Protein AF-A0A962B0N5-F1 (afdb_monomer_lite)

pLDDT: mean 75.95, std 16.18, range [31.78, 93.69]

Sequence (154 aa):
MSALRLLKAVSALLMLLVCGNAYAQADDPRLKAVLAIAKEVTAILDTDTPDIKKLRPLFSEKSQKFPDSDLLKSIVQYREMFGKVISRTLVVVYFAETTADPEMQKIDKYRDLSGPFAILRYKVRFEKYNEGSEYLVLRLEHNEWRVFPSRNFD

Secondary structure (DSSP, 8-state):
--THHHHHHHHHHHHHHHHHHHHHHHT-HHHHHHHHHHHHHHHHHTSSS--HHHHGGGB-HHHHTS-HHHHHHHHHHHHHHH--EEEEEEEEEEEEEETTSHHHHTSGGGTT-EEEEEEEEEEEEESSSS-EEEEEEEEEETTEEEE---GGG-

Foldseek 3Di:
DDPVVVVVVVVVVVVCVVVVVVVVVVPPVVVVQVVVLVVQLVVQLQDPHRDVVSQLVQADPVVVPDDSVLVRVLSVVVCVVFNHWPDKDWDDKDKDAACVDPVSVVVVQPNPDHGIKIKTWIWIQHPRHGTDIDIWIWHQDPNHTHTDDGPSSD

Structure (mmCIF, N/CA/C/O backbone):
data_AF-A0A962B0N5-F1
#
_entry.id   AF-A0A962B0N5-F1
#
loop_
_atom_site.group_PDB
_atom_site.id
_atom_site.type_symbol
_atom_site.label_atom_id
_atom_site.label_alt_id
_atom_site.label_comp_id
_atom_site.label_asym_id
_atom_site.label_entity_id
_atom_site.label_seq_id
_atom_site.pdbx_PDB_ins_code
_atom_site.Cartn_x
_atom_site.Cartn_y
_atom_site.Cartn_z
_atom_site.occupancy
_atom_site.B_iso_or_equiv
_atom_site.auth_seq_id
_atom_site.auth_comp_id
_atom_site.auth_asym_id
_atom_site.auth_atom_id
_atom_site.pdbx_PDB_model_num
ATOM 1 N N . MET A 1 1 ? -12.910 -41.118 -44.088 1.00 43.34 1 MET A N 1
ATOM 2 C CA . MET A 1 1 ? -12.398 -40.615 -42.791 1.00 43.34 1 MET A CA 1
ATOM 3 C C . MET A 1 1 ? -12.819 -39.158 -42.669 1.00 43.34 1 MET A C 1
ATOM 5 O O . MET A 1 1 ? -12.392 -38.352 -43.479 1.00 43.34 1 MET A O 1
ATOM 9 N N . SER A 1 2 ? -13.771 -38.855 -41.785 1.00 43.81 2 SER A N 1
ATOM 10 C CA . SER A 1 2 ? -14.629 -37.662 -41.897 1.00 43.81 2 SER A CA 1
ATOM 11 C C . SER A 1 2 ? -14.028 -36.384 -41.287 1.00 43.81 2 SER A C 1
ATOM 13 O O . SER A 1 2 ? -13.459 -36.423 -40.195 1.00 43.81 2 SER A O 1
ATOM 15 N N . ALA A 1 3 ? -14.262 -35.240 -41.947 1.00 55.31 3 ALA A N 1
ATOM 16 C CA . ALA A 1 3 ? -13.855 -33.877 -41.562 1.00 55.31 3 ALA A CA 1
ATOM 17 C C . ALA A 1 3 ? -14.299 -33.425 -40.149 1.00 55.31 3 ALA A C 1
ATOM 19 O O . ALA A 1 3 ? -13.747 -32.482 -39.585 1.00 55.31 3 ALA A O 1
ATOM 20 N N . LEU A 1 4 ? -15.243 -34.141 -39.528 1.00 50.16 4 LEU A N 1
ATOM 21 C CA . LEU A 1 4 ? -15.761 -33.879 -38.179 1.00 50.16 4 LEU A CA 1
ATOM 22 C C . LEU A 1 4 ? -14.694 -33.940 -37.068 1.00 50.16 4 LEU A C 1
ATOM 24 O O . LEU A 1 4 ? -14.855 -33.314 -36.022 1.00 50.16 4 LEU A O 1
ATOM 28 N N . ARG A 1 5 ? -13.606 -34.698 -37.270 1.00 54.22 5 ARG A N 1
ATOM 29 C CA . ARG A 1 5 ? -12.497 -34.782 -36.300 1.00 54.22 5 ARG A CA 1
ATOM 30 C C . ARG A 1 5 ? -11.619 -33.528 -36.303 1.00 54.22 5 ARG A C 1
ATOM 32 O O . ARG A 1 5 ? -11.071 -33.183 -35.262 1.00 54.22 5 ARG A O 1
ATOM 39 N N . LEU A 1 6 ? -11.543 -32.827 -37.436 1.00 51.25 6 LEU A N 1
ATOM 40 C CA . LEU A 1 6 ? -10.733 -31.620 -37.584 1.00 51.25 6 LEU A CA 1
ATOM 41 C C . LEU A 1 6 ? -11.360 -30.434 -36.833 1.00 51.25 6 LEU A C 1
ATOM 43 O O . LEU A 1 6 ? -10.660 -29.728 -36.115 1.00 51.25 6 LEU A O 1
ATOM 47 N N . LEU A 1 7 ? -12.690 -30.273 -36.897 1.00 54.03 7 LEU A N 1
ATOM 48 C CA . LEU A 1 7 ? -13.385 -29.182 -36.195 1.00 54.03 7 LEU A CA 1
ATOM 49 C C . LEU A 1 7 ? -13.252 -29.262 -34.664 1.00 54.03 7 LEU A C 1
ATOM 51 O O . LEU A 1 7 ? -13.085 -28.236 -34.009 1.00 54.03 7 LEU A O 1
ATOM 55 N N . LYS A 1 8 ? -13.282 -30.469 -34.081 1.00 54.31 8 LYS A N 1
ATOM 56 C CA . LYS A 1 8 ? -13.105 -30.645 -32.627 1.00 54.31 8 LYS A CA 1
ATOM 57 C C . LYS A 1 8 ? -11.686 -30.301 -32.169 1.00 54.31 8 LYS A C 1
ATOM 59 O O . LYS A 1 8 ? -11.526 -29.704 -31.109 1.00 54.31 8 LYS A O 1
ATOM 64 N N . ALA A 1 9 ? -10.676 -30.633 -32.974 1.00 58.78 9 ALA A N 1
ATOM 65 C CA . ALA A 1 9 ? -9.285 -30.301 -32.677 1.00 58.78 9 ALA A CA 1
ATOM 66 C C . ALA A 1 9 ? -9.041 -28.785 -32.729 1.00 58.78 9 ALA A C 1
ATOM 68 O O . ALA A 1 9 ? -8.410 -28.238 -31.831 1.00 58.78 9 ALA A O 1
ATOM 69 N N . VAL A 1 10 ? -9.610 -28.094 -33.723 1.00 58.50 10 VAL A N 1
ATOM 70 C CA . VAL A 1 10 ? -9.486 -26.634 -33.856 1.00 58.50 10 VAL A CA 1
ATOM 71 C C . VAL A 1 10 ? -10.195 -25.906 -32.706 1.00 58.50 10 VAL A C 1
ATOM 73 O O . VAL A 1 10 ? -9.639 -24.964 -32.150 1.00 58.50 10 VAL A O 1
ATOM 76 N N . SER A 1 11 ? -11.367 -26.385 -32.271 1.00 54.31 11 SER A N 1
ATOM 77 C CA . SER A 1 11 ? -12.103 -25.786 -31.147 1.00 54.31 11 SER A CA 1
ATOM 78 C C . SER A 1 11 ? -11.403 -25.983 -29.792 1.00 54.31 11 SER A C 1
ATOM 80 O O . SER A 1 11 ? -11.431 -25.082 -28.955 1.00 54.31 11 SER A O 1
ATOM 82 N N . ALA A 1 12 ? -10.745 -27.128 -29.580 1.00 56.09 12 ALA A N 1
ATOM 83 C CA . ALA A 1 12 ? -9.943 -27.384 -28.382 1.00 56.09 12 ALA A CA 1
ATOM 84 C C . ALA A 1 12 ? -8.647 -26.553 -28.362 1.00 56.09 12 ALA A C 1
ATOM 86 O O . ALA A 1 12 ? -8.257 -26.046 -27.311 1.00 56.09 12 ALA A O 1
ATOM 87 N N . LEU A 1 13 ? -8.015 -26.359 -29.526 1.00 52.03 13 LEU A N 1
ATOM 88 C CA . LEU A 1 13 ? -6.820 -25.524 -29.661 1.00 52.0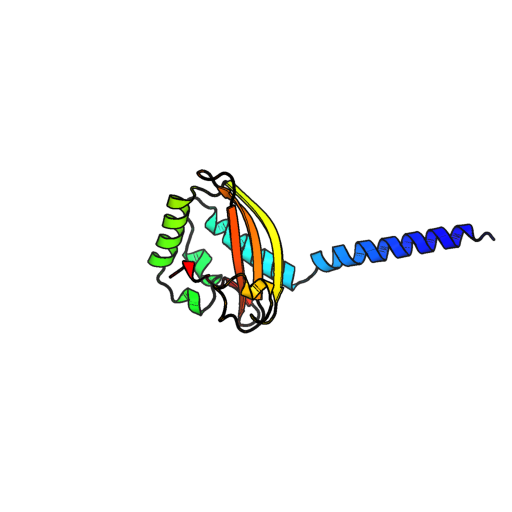3 13 LEU A CA 1
ATOM 89 C C . LEU A 1 13 ? -7.135 -24.040 -29.392 1.00 52.03 13 LEU A C 1
ATOM 91 O O . LEU A 1 13 ? -6.392 -23.370 -28.680 1.00 52.03 13 LEU A O 1
ATOM 95 N N . LEU A 1 14 ? -8.271 -23.545 -29.900 1.00 51.66 14 LEU A N 1
ATOM 96 C CA . LEU A 1 14 ? -8.754 -22.180 -29.654 1.00 51.66 14 LEU A CA 1
ATOM 97 C C . LEU A 1 14 ? -9.119 -21.936 -28.181 1.00 51.66 14 LEU A C 1
ATOM 99 O O . LEU A 1 14 ? -8.779 -20.882 -27.649 1.00 51.66 14 LEU A O 1
ATOM 103 N N . MET A 1 15 ? -9.740 -22.902 -27.491 1.00 48.34 15 MET A N 1
ATOM 104 C CA . MET A 1 15 ? -10.006 -22.789 -26.046 1.00 48.34 15 MET A CA 1
ATOM 105 C C . MET A 1 15 ? -8.715 -22.716 -25.212 1.00 48.34 15 MET A C 1
ATOM 107 O O . MET A 1 15 ? -8.642 -21.927 -24.271 1.00 48.34 15 MET A O 1
ATOM 111 N N . LEU A 1 16 ? -7.678 -23.473 -25.583 1.00 47.56 16 LEU A N 1
ATOM 112 C CA . LEU A 1 16 ? -6.359 -23.427 -24.938 1.00 47.56 16 LEU A CA 1
ATOM 113 C C . LEU A 1 16 ? -5.676 -22.059 -25.083 1.00 47.56 16 LEU A C 1
ATOM 115 O O . LEU A 1 16 ? -5.083 -21.565 -24.127 1.00 47.56 16 LEU A O 1
ATOM 119 N N . LEU A 1 17 ? -5.803 -21.419 -26.248 1.00 49.06 17 LEU A N 1
ATOM 120 C CA . LEU A 1 17 ? -5.250 -20.084 -26.510 1.00 49.06 17 LEU A CA 1
ATOM 121 C C . LEU A 1 17 ? -5.942 -18.980 -25.694 1.00 49.06 17 LEU A C 1
ATOM 123 O O . LEU A 1 17 ? -5.277 -18.076 -25.192 1.00 49.06 17 LEU A O 1
ATOM 127 N N . VAL A 1 18 ? -7.264 -19.065 -25.516 1.00 49.53 18 VAL A N 1
ATOM 128 C CA . VAL A 1 18 ? -8.036 -18.061 -24.761 1.00 49.53 18 VAL A CA 1
ATOM 129 C C . VAL A 1 18 ? -7.822 -18.207 -23.249 1.00 49.53 18 VAL A C 1
ATOM 131 O O . VAL A 1 18 ? -7.656 -17.205 -22.553 1.00 49.53 18 VAL A O 1
ATOM 134 N N . CYS A 1 19 ? -7.743 -19.437 -22.730 1.00 44.69 19 CYS A N 1
ATOM 135 C CA . CYS A 1 19 ? -7.420 -19.678 -21.319 1.00 44.69 19 CYS A CA 1
ATOM 136 C C . CYS A 1 19 ? -5.936 -19.433 -20.994 1.00 44.69 19 CYS A C 1
ATOM 138 O O . CYS A 1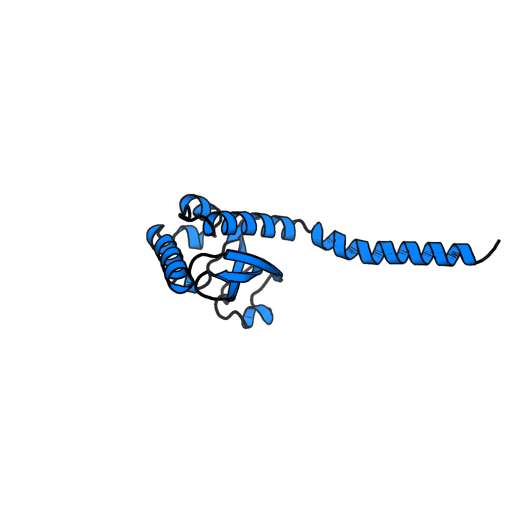 19 ? -5.625 -19.022 -19.877 1.00 44.69 19 CYS A O 1
ATOM 140 N N . GLY A 1 20 ? -5.031 -19.632 -21.960 1.00 43.62 20 GLY A N 1
ATOM 141 C CA . GLY A 1 20 ? -3.594 -19.401 -21.795 1.00 43.62 20 GLY A CA 1
ATOM 142 C C . GLY A 1 20 ? -3.241 -17.943 -21.491 1.00 43.62 20 GLY A C 1
ATOM 143 O O . GLY A 1 20 ? -2.386 -17.696 -20.648 1.00 43.62 20 GLY A O 1
ATOM 144 N N . ASN A 1 21 ? -3.946 -16.973 -22.087 1.00 45.75 21 ASN A N 1
ATOM 145 C CA . ASN A 1 21 ? -3.696 -15.548 -21.830 1.00 45.75 21 ASN A CA 1
ATOM 146 C C . ASN A 1 21 ? -4.182 -15.080 -20.446 1.00 45.75 21 ASN A C 1
ATOM 148 O O . ASN A 1 21 ? -3.509 -14.273 -19.808 1.00 45.75 21 ASN A O 1
ATOM 152 N N . ALA A 1 22 ? -5.308 -15.604 -19.948 1.00 45.69 22 ALA A N 1
ATOM 153 C CA . ALA A 1 22 ? -5.784 -15.291 -18.596 1.00 45.69 22 ALA A CA 1
ATOM 154 C C . ALA A 1 22 ? -4.895 -15.930 -17.510 1.00 45.69 22 ALA A C 1
ATOM 156 O O . ALA A 1 22 ? -4.622 -15.304 -16.487 1.00 45.69 22 ALA A O 1
ATOM 157 N N . TYR A 1 23 ? -4.391 -17.147 -17.756 1.00 46.09 23 TYR A N 1
ATOM 158 C CA . TYR A 1 23 ? -3.414 -17.802 -16.878 1.00 46.09 23 TYR A CA 1
ATOM 159 C C . TYR A 1 23 ? -2.040 -17.115 -16.909 1.00 46.09 23 TYR A C 1
ATOM 161 O O . TYR A 1 23 ? -1.432 -16.931 -15.858 1.00 46.09 23 TYR A O 1
ATOM 169 N N . ALA A 1 24 ? -1.576 -16.655 -18.077 1.00 48.59 24 ALA A N 1
ATOM 170 C CA . ALA A 1 24 ? -0.303 -15.941 -18.206 1.00 48.59 24 ALA A CA 1
ATOM 171 C C . ALA A 1 24 ? -0.269 -14.632 -17.397 1.00 48.59 24 ALA A C 1
ATOM 173 O O . ALA A 1 24 ? 0.776 -14.268 -16.863 1.00 48.59 24 ALA A O 1
ATOM 174 N N . GLN A 1 25 ? -1.411 -13.950 -17.249 1.00 48.59 25 GLN A N 1
ATOM 175 C CA . GLN A 1 25 ? -1.504 -12.743 -16.427 1.00 48.59 25 GLN A CA 1
ATOM 176 C C . GLN A 1 25 ? -1.496 -13.058 -14.919 1.00 48.59 25 GLN A C 1
ATOM 178 O O . GLN A 1 25 ? -0.959 -12.271 -14.147 1.00 48.59 25 GLN A O 1
ATOM 183 N N . ALA A 1 26 ? -2.016 -14.219 -14.495 1.00 56.28 26 ALA A N 1
ATOM 184 C CA . ALA A 1 26 ? -1.936 -14.693 -13.107 1.00 56.28 26 ALA A CA 1
ATOM 185 C C . ALA A 1 26 ? -0.521 -15.164 -12.708 1.00 56.28 26 ALA A C 1
ATOM 187 O O . ALA A 1 26 ? -0.162 -15.127 -11.528 1.00 56.28 26 ALA A O 1
ATOM 188 N N . ASP A 1 27 ? 0.293 -15.569 -13.687 1.00 70.31 27 ASP A N 1
ATOM 189 C CA . ASP A 1 27 ? 1.676 -16.006 -13.491 1.00 70.31 27 ASP A CA 1
ATOM 190 C C . ASP A 1 27 ? 2.741 -14.920 -13.734 1.00 70.31 27 ASP A C 1
ATOM 192 O O . ASP A 1 27 ? 3.927 -15.215 -13.571 1.00 70.31 27 ASP A O 1
ATOM 196 N N . ASP A 1 28 ? 2.360 -13.665 -14.024 1.00 81.88 28 ASP A N 1
ATOM 197 C CA . ASP A 1 28 ? 3.315 -12.551 -14.152 1.00 81.88 28 ASP A CA 1
ATOM 198 C C . ASP A 1 28 ? 4.098 -12.368 -12.826 1.00 81.88 28 ASP A C 1
ATOM 200 O O . ASP A 1 28 ? 3.506 -12.037 -11.787 1.00 81.88 28 ASP A O 1
ATOM 204 N N . PRO A 1 29 ? 5.434 -12.566 -12.818 1.00 86.00 29 PRO A N 1
ATOM 205 C CA . PRO A 1 29 ? 6.246 -12.448 -11.608 1.00 86.00 29 PRO A CA 1
ATOM 206 C C . PRO A 1 29 ? 6.220 -11.034 -11.012 1.00 86.00 29 PRO A C 1
ATOM 208 O O . PRO A 1 29 ? 6.318 -10.885 -9.793 1.00 86.00 29 PRO A O 1
ATOM 211 N N . ARG A 1 30 ? 6.028 -9.992 -11.833 1.00 85.75 30 ARG A N 1
ATOM 212 C CA . ARG A 1 30 ? 5.879 -8.608 -11.362 1.00 85.75 30 ARG A CA 1
ATOM 213 C C . ARG A 1 30 ? 4.548 -8.422 -10.651 1.00 85.75 30 ARG A C 1
ATOM 215 O O . ARG A 1 30 ? 4.519 -7.811 -9.586 1.00 85.75 30 ARG A O 1
ATOM 222 N N . LEU A 1 31 ? 3.465 -8.981 -11.203 1.00 88.06 31 LEU A N 1
ATOM 223 C CA . LEU A 1 31 ? 2.152 -8.969 -10.555 1.00 88.06 31 LEU A CA 1
ATOM 224 C C . LEU A 1 31 ? 2.207 -9.692 -9.210 1.00 88.06 31 LEU A C 1
ATOM 226 O O . LEU A 1 31 ? 1.759 -9.137 -8.210 1.00 88.06 31 LEU A O 1
ATOM 230 N N . LYS A 1 32 ? 2.825 -10.877 -9.152 1.00 90.25 32 LYS A N 1
ATOM 231 C CA . LYS A 1 32 ? 3.014 -11.615 -7.893 1.00 90.25 32 LYS A CA 1
ATOM 232 C C . LYS A 1 32 ? 3.799 -10.806 -6.859 1.00 90.25 32 LYS A C 1
ATOM 234 O O . LYS A 1 32 ? 3.370 -10.731 -5.710 1.00 90.25 32 LYS A O 1
ATOM 239 N N . ALA A 1 33 ? 4.901 -10.170 -7.260 1.00 91.56 33 ALA A N 1
ATOM 240 C CA . ALA A 1 33 ? 5.718 -9.357 -6.360 1.00 91.56 33 ALA A CA 1
ATOM 241 C C . ALA A 1 33 ? 4.949 -8.139 -5.817 1.00 91.56 33 ALA A C 1
ATOM 243 O O . ALA A 1 33 ? 4.941 -7.890 -4.612 1.00 91.56 33 ALA A O 1
ATOM 244 N N . VAL A 1 34 ? 4.236 -7.424 -6.689 1.00 92.62 34 VAL A N 1
ATOM 245 C CA . VAL A 1 34 ? 3.403 -6.273 -6.317 1.00 92.62 34 VAL A CA 1
ATOM 246 C C . VAL A 1 34 ? 2.278 -6.671 -5.361 1.00 92.62 34 VAL A C 1
ATOM 248 O O . VAL A 1 34 ? 2.069 -6.017 -4.337 1.00 92.62 34 VAL A O 1
ATOM 251 N N . LEU A 1 35 ? 1.570 -7.763 -5.658 1.00 91.94 35 LEU A N 1
ATOM 252 C CA . LEU A 1 35 ? 0.486 -8.254 -4.810 1.00 91.94 35 LEU A CA 1
ATOM 253 C C . LEU A 1 35 ? 0.988 -8.744 -3.448 1.00 91.94 35 LEU A C 1
ATOM 255 O O . LEU A 1 35 ? 0.279 -8.577 -2.457 1.00 91.94 35 LEU A O 1
ATOM 259 N N . ALA A 1 36 ? 2.195 -9.315 -3.380 1.00 92.25 36 ALA A N 1
ATOM 260 C CA . ALA A 1 36 ? 2.803 -9.739 -2.122 1.00 92.25 36 ALA A CA 1
ATOM 261 C C . ALA A 1 36 ? 3.045 -8.545 -1.185 1.00 92.25 36 ALA A C 1
ATOM 263 O O . ALA A 1 36 ? 2.556 -8.558 -0.055 1.00 92.25 36 ALA A O 1
ATOM 264 N N . ILE A 1 37 ? 3.694 -7.483 -1.682 1.00 93.38 37 ILE A N 1
ATOM 265 C CA . ILE A 1 37 ? 3.926 -6.254 -0.906 1.00 93.38 37 ILE A CA 1
ATOM 266 C C . ILE A 1 37 ? 2.598 -5.622 -0.491 1.00 93.38 37 ILE A C 1
ATOM 268 O O . ILE A 1 37 ? 2.403 -5.269 0.670 1.00 93.38 37 ILE A O 1
ATOM 272 N N . ALA A 1 38 ? 1.642 -5.522 -1.413 1.00 91.88 38 ALA A N 1
ATOM 273 C CA . ALA A 1 38 ? 0.352 -4.918 -1.113 1.00 91.88 38 ALA A CA 1
ATOM 274 C C . ALA A 1 38 ? -0.443 -5.688 -0.047 1.00 91.88 38 ALA A C 1
ATOM 276 O O . ALA A 1 38 ? -1.061 -5.086 0.837 1.00 91.88 38 ALA A O 1
ATOM 277 N N . LYS A 1 39 ? -0.401 -7.023 -0.094 1.00 92.50 39 LYS A N 1
ATOM 278 C CA . LYS A 1 39 ? -1.005 -7.881 0.928 1.00 92.50 39 LYS A CA 1
ATOM 279 C C . LYS A 1 39 ? -0.368 -7.650 2.297 1.00 92.50 39 LYS A C 1
ATOM 281 O O . LYS A 1 39 ? -1.090 -7.559 3.283 1.00 92.50 39 LYS A O 1
ATOM 286 N N . GLU A 1 40 ? 0.953 -7.533 2.361 1.00 93.69 40 GLU A N 1
ATOM 287 C CA . GLU A 1 40 ? 1.662 -7.281 3.618 1.00 93.69 40 GLU A CA 1
ATOM 288 C C . GLU A 1 40 ? 1.315 -5.906 4.206 1.00 93.69 40 GLU A C 1
ATOM 290 O O . GLU A 1 40 ? 0.951 -5.801 5.377 1.00 93.69 40 GLU A O 1
ATOM 295 N N . VAL A 1 41 ? 1.322 -4.863 3.372 1.00 91.44 41 VAL A N 1
ATOM 296 C CA . VAL A 1 41 ? 0.977 -3.491 3.776 1.00 91.44 41 VAL A CA 1
ATOM 297 C C . VAL A 1 41 ? -0.450 -3.416 4.312 1.00 91.44 41 VAL A C 1
ATOM 299 O O . VAL A 1 41 ? -0.674 -2.908 5.409 1.00 91.44 41 VAL A O 1
ATOM 302 N N . THR A 1 42 ? -1.421 -3.941 3.560 1.00 90.06 42 THR A N 1
ATOM 303 C CA . THR A 1 42 ? -2.834 -3.929 3.976 1.00 90.06 42 THR A CA 1
ATOM 304 C C . THR A 1 42 ? -3.062 -4.749 5.243 1.00 90.06 42 THR A C 1
ATOM 306 O O . THR A 1 42 ? -3.770 -4.284 6.130 1.00 90.06 42 THR A O 1
ATOM 309 N N . ALA A 1 43 ? -2.391 -5.897 5.398 1.00 90.94 43 ALA A N 1
ATOM 310 C CA . ALA A 1 43 ? -2.475 -6.702 6.614 1.00 90.94 43 ALA A CA 1
ATOM 311 C C . ALA A 1 43 ? -1.991 -5.949 7.862 1.00 90.94 43 ALA A C 1
ATOM 313 O O . ALA A 1 43 ? -2.576 -6.121 8.928 1.00 90.94 43 ALA A O 1
ATOM 314 N N . ILE A 1 44 ? -0.959 -5.104 7.743 1.00 90.69 44 ILE A N 1
ATOM 315 C CA . ILE A 1 44 ? -0.492 -4.263 8.855 1.00 90.69 44 ILE A CA 1
ATOM 316 C C . ILE A 1 44 ? -1.437 -3.076 9.081 1.00 90.69 44 ILE A C 1
ATOM 318 O O . ILE A 1 44 ? -1.737 -2.737 10.223 1.00 90.69 44 ILE A O 1
ATOM 322 N N . LEU A 1 45 ? -1.923 -2.440 8.011 1.00 86.50 45 LEU A N 1
ATOM 323 C CA . LEU A 1 45 ? -2.821 -1.285 8.106 1.00 86.50 45 LEU A CA 1
ATOM 324 C C . LEU A 1 45 ? -4.230 -1.637 8.597 1.00 86.50 45 LEU A C 1
ATOM 326 O O . LEU A 1 45 ? -4.929 -0.734 9.055 1.00 86.50 45 LEU A O 1
ATOM 330 N N . ASP A 1 46 ? -4.648 -2.900 8.516 1.00 86.62 46 ASP A N 1
ATOM 331 C CA . ASP A 1 46 ? -5.977 -3.363 8.941 1.00 86.62 46 ASP A CA 1
ATOM 332 C C . ASP A 1 46 ? -6.030 -3.874 10.387 1.00 86.62 46 ASP A C 1
ATOM 334 O O . ASP A 1 46 ? -7.112 -4.170 10.898 1.00 86.62 46 ASP A O 1
ATOM 338 N N . THR A 1 47 ? -4.896 -3.935 11.093 1.00 87.06 47 THR A N 1
ATOM 339 C CA . THR A 1 47 ? -4.883 -4.263 12.528 1.00 87.06 47 THR A CA 1
ATOM 340 C C . THR A 1 47 ? -5.409 -3.099 13.363 1.00 87.06 47 THR A C 1
ATOM 342 O O . THR A 1 47 ? -5.253 -1.944 12.992 1.00 87.06 47 THR A O 1
ATOM 345 N N . ASP A 1 48 ? -5.975 -3.335 14.547 1.00 82.75 48 ASP A N 1
ATOM 346 C CA . ASP A 1 48 ? -6.435 -2.221 15.398 1.00 82.75 48 ASP A CA 1
ATOM 347 C C . ASP A 1 48 ? -5.291 -1.277 15.811 1.00 82.75 48 ASP A C 1
ATOM 349 O O . ASP A 1 48 ? -5.497 -0.073 15.956 1.00 82.75 48 ASP A O 1
ATOM 353 N N . THR A 1 49 ? -4.064 -1.791 15.873 1.00 84.19 49 THR A N 1
ATOM 354 C CA . THR A 1 49 ? -2.834 -1.043 16.145 1.00 84.19 49 THR A CA 1
ATOM 355 C C . THR A 1 49 ? -1.773 -1.351 15.072 1.00 84.19 49 THR A C 1
ATOM 357 O O . THR A 1 49 ? -1.065 -2.357 15.174 1.00 84.19 49 THR A O 1
ATOM 360 N N . PRO A 1 50 ? -1.660 -0.531 14.006 1.00 85.06 50 PRO A N 1
ATOM 361 C CA . PRO A 1 50 ? -0.659 -0.735 12.962 1.00 85.06 50 PRO A CA 1
ATOM 362 C C . PRO A 1 50 ? 0.757 -0.645 13.527 1.00 85.06 50 PRO A C 1
ATOM 364 O O . PRO A 1 50 ? 1.135 0.348 14.150 1.00 85.06 50 PRO A O 1
ATOM 367 N N . ASP A 1 51 ? 1.562 -1.672 13.268 1.00 89.06 51 ASP A N 1
ATOM 368 C CA . ASP A 1 51 ? 2.971 -1.687 13.648 1.00 89.06 51 ASP A CA 1
ATOM 369 C C . ASP A 1 51 ? 3.810 -0.974 12.578 1.00 89.06 51 ASP A C 1
ATOM 371 O O . ASP A 1 51 ? 4.196 -1.557 11.561 1.00 89.06 51 ASP A O 1
ATOM 375 N N . ILE A 1 52 ? 4.097 0.309 12.811 1.00 85.81 52 ILE A N 1
ATOM 376 C CA . ILE A 1 52 ? 4.870 1.148 11.882 1.00 85.81 52 ILE A CA 1
ATOM 377 C C . ILE A 1 52 ? 6.257 0.563 11.605 1.00 85.81 52 ILE A C 1
ATOM 379 O O . ILE A 1 52 ? 6.752 0.679 10.483 1.00 85.81 52 ILE A O 1
ATOM 383 N N . LYS A 1 53 ? 6.865 -0.141 12.571 1.00 88.75 53 LYS A N 1
ATOM 384 C CA . LYS A 1 53 ? 8.185 -0.757 12.379 1.00 88.75 53 LYS A CA 1
ATOM 385 C C . LYS A 1 53 ? 8.149 -1.860 11.322 1.00 88.75 53 LYS A C 1
ATOM 387 O O . LYS A 1 53 ? 9.145 -2.052 10.632 1.00 88.75 53 LYS A O 1
ATOM 392 N N . LYS A 1 54 ? 7.006 -2.537 11.156 1.00 90.44 54 LYS A N 1
ATOM 393 C CA . LYS A 1 54 ? 6.789 -3.523 10.084 1.00 90.44 54 LYS A CA 1
ATOM 394 C C . LYS A 1 54 ? 6.487 -2.875 8.734 1.00 90.44 54 LYS A C 1
ATOM 396 O O . LYS A 1 54 ? 6.857 -3.429 7.710 1.00 90.44 54 LYS A O 1
ATOM 401 N N . LEU A 1 55 ? 5.872 -1.689 8.718 1.00 87.62 55 LEU A N 1
ATOM 402 C CA . LEU A 1 55 ? 5.654 -0.927 7.479 1.00 87.62 55 LEU A CA 1
ATOM 403 C C . LEU A 1 55 ? 6.941 -0.286 6.951 1.00 87.62 55 LEU A C 1
ATOM 405 O O . LEU A 1 55 ? 7.129 -0.180 5.743 1.00 87.62 55 LEU A O 1
ATOM 409 N N . ARG A 1 56 ? 7.839 0.124 7.853 1.00 87.19 56 ARG A N 1
ATOM 410 C CA . ARG A 1 56 ? 9.099 0.810 7.542 1.00 87.19 56 ARG A CA 1
ATOM 411 C C . ARG A 1 56 ? 9.918 0.145 6.424 1.00 87.19 56 ARG A C 1
ATOM 413 O O . ARG A 1 56 ? 10.210 0.846 5.459 1.00 87.19 56 ARG A O 1
ATOM 420 N N . PRO A 1 57 ? 10.251 -1.158 6.474 1.00 90.62 57 PRO A N 1
ATOM 421 C CA . PRO A 1 57 ? 11.015 -1.797 5.402 1.00 90.62 57 PRO A CA 1
ATOM 422 C C . PRO A 1 57 ? 10.252 -1.884 4.073 1.00 90.62 57 PRO A C 1
ATOM 424 O O . PRO A 1 57 ? 10.874 -2.023 3.026 1.00 90.62 57 PRO A O 1
ATOM 427 N N . LEU A 1 58 ? 8.920 -1.793 4.074 1.00 91.25 58 LEU A N 1
ATOM 428 C CA . LEU A 1 58 ? 8.108 -1.850 2.853 1.00 91.25 58 LEU A CA 1
ATOM 429 C C . LEU A 1 58 ? 8.069 -0.504 2.124 1.00 91.25 58 LEU A C 1
ATOM 431 O O . LEU A 1 58 ? 7.745 -0.457 0.939 1.00 91.25 58 LEU A O 1
ATOM 435 N N . PHE A 1 59 ? 8.401 0.588 2.810 1.00 89.50 59 PHE A N 1
ATOM 436 C CA . PHE A 1 59 ? 8.439 1.925 2.237 1.00 89.50 59 PHE A CA 1
ATOM 437 C C . PHE A 1 59 ? 9.684 2.170 1.384 1.00 89.50 59 PHE A C 1
ATOM 439 O O . PHE A 1 59 ? 10.746 1.593 1.621 1.00 89.50 59 PHE A O 1
ATOM 446 N N . SER A 1 60 ? 9.556 3.079 0.415 1.00 87.44 60 SER A N 1
ATOM 447 C CA . SER A 1 60 ? 10.693 3.577 -0.363 1.00 87.44 60 SER A CA 1
ATOM 448 C C . SER A 1 60 ? 11.728 4.259 0.524 1.00 87.44 60 SER A C 1
ATOM 450 O O . SER A 1 60 ? 11.395 4.787 1.588 1.00 87.44 60 SER A O 1
ATOM 452 N N . GLU A 1 61 ? 12.978 4.330 0.068 1.00 85.44 61 GLU A N 1
ATOM 453 C CA . GLU A 1 61 ? 14.064 4.961 0.837 1.00 85.44 61 GLU A CA 1
ATOM 454 C C . GLU A 1 61 ? 13.754 6.415 1.207 1.00 85.44 61 GLU A C 1
ATOM 456 O O . GLU A 1 61 ? 14.069 6.881 2.303 1.00 85.44 61 GLU A O 1
ATOM 461 N N . LYS A 1 62 ? 13.082 7.141 0.303 1.00 80.25 62 LYS A N 1
ATOM 462 C CA . LYS A 1 62 ? 12.609 8.507 0.562 1.00 80.25 62 LYS A CA 1
ATOM 463 C C . LYS A 1 62 ? 11.667 8.553 1.766 1.00 80.25 62 LYS A C 1
ATOM 465 O O . LYS A 1 62 ? 11.710 9.499 2.543 1.00 80.25 62 LYS A O 1
ATOM 470 N N . SER A 1 63 ? 10.846 7.526 1.921 1.00 77.88 63 SER A N 1
ATOM 471 C CA . SER A 1 63 ? 9.739 7.487 2.875 1.00 77.88 63 SER A CA 1
ATOM 472 C C . SER A 1 63 ? 10.127 6.876 4.217 1.00 77.88 63 SER A C 1
ATOM 474 O O . SER A 1 63 ? 9.519 7.155 5.249 1.00 77.88 63 SER A O 1
ATOM 476 N N . GLN A 1 64 ? 11.200 6.090 4.230 1.00 84.31 64 GLN A N 1
ATOM 477 C CA . GLN A 1 64 ? 11.837 5.632 5.461 1.00 84.31 64 GLN A CA 1
ATOM 478 C C . GLN A 1 64 ? 12.428 6.792 6.279 1.00 84.31 64 GLN A C 1
ATOM 480 O O . GLN A 1 64 ? 12.597 6.653 7.486 1.00 84.31 64 GLN A O 1
ATOM 485 N N . LYS A 1 65 ? 12.684 7.951 5.652 1.00 82.69 65 LYS A N 1
ATOM 486 C CA . LYS A 1 65 ? 13.201 9.157 6.321 1.00 82.69 65 LYS A CA 1
ATOM 487 C C . LYS A 1 65 ? 12.152 9.910 7.147 1.00 82.69 65 LYS A C 1
ATOM 489 O O . LYS A 1 65 ? 12.540 10.728 7.975 1.00 82.69 65 LYS A O 1
ATOM 494 N N . PHE A 1 66 ? 10.854 9.665 6.940 1.00 79.56 66 PHE A N 1
ATOM 495 C CA . PHE A 1 66 ? 9.812 10.329 7.730 1.00 79.56 66 PHE A CA 1
ATOM 496 C C . PHE A 1 66 ? 9.825 9.836 9.186 1.00 79.56 66 PHE A C 1
ATOM 498 O O . PHE A 1 66 ? 10.022 8.640 9.419 1.00 79.56 66 PHE A O 1
ATOM 505 N N . PRO A 1 67 ? 9.582 10.697 10.183 1.00 82.25 67 PRO A N 1
ATOM 506 C CA . PRO A 1 67 ? 9.421 10.260 11.567 1.00 82.25 67 PRO A CA 1
ATOM 507 C C . PRO A 1 67 ? 8.279 9.243 11.726 1.00 82.25 67 PRO A C 1
ATOM 509 O O . PRO A 1 67 ? 7.217 9.387 11.120 1.00 82.25 67 PRO A O 1
ATOM 512 N N . ASP A 1 68 ? 8.468 8.223 12.575 1.00 83.38 68 ASP A N 1
ATOM 513 C CA . ASP A 1 68 ? 7.412 7.236 12.879 1.00 83.38 68 ASP A CA 1
ATOM 514 C C . ASP A 1 68 ? 6.142 7.912 13.426 1.00 83.38 68 ASP A C 1
ATOM 516 O O . ASP A 1 68 ? 5.027 7.473 13.140 1.00 83.38 68 ASP A O 1
ATOM 520 N N . SER A 1 69 ? 6.311 9.001 14.187 1.00 80.88 69 SER A N 1
ATOM 521 C CA . SER A 1 69 ? 5.219 9.800 14.750 1.00 80.88 69 SER A CA 1
ATOM 522 C C . SER A 1 69 ? 4.295 10.365 13.678 1.00 80.88 69 SER A C 1
ATOM 524 O O . SER A 1 69 ? 3.079 10.365 13.859 1.00 80.88 69 SER A O 1
ATOM 526 N N . ASP A 1 70 ? 4.858 10.812 12.559 1.00 81.12 70 ASP A N 1
ATOM 527 C CA . ASP A 1 70 ? 4.115 11.498 11.504 1.00 81.12 70 ASP A CA 1
ATOM 528 C C . ASP A 1 70 ? 3.340 10.487 10.659 1.00 81.12 70 ASP A C 1
ATOM 530 O O . ASP A 1 70 ? 2.172 10.702 10.317 1.00 81.12 70 ASP A O 1
ATOM 534 N N . LEU A 1 71 ? 3.947 9.320 10.420 1.00 78.62 71 LEU A N 1
ATOM 535 C CA . LEU A 1 71 ? 3.269 8.199 9.777 1.00 78.62 71 LEU A CA 1
ATOM 536 C C . LEU A 1 71 ? 2.103 7.685 10.624 1.00 78.62 71 LEU A C 1
ATOM 538 O O . LEU A 1 71 ? 1.000 7.489 10.108 1.00 78.62 71 LEU A O 1
ATOM 542 N N . LEU A 1 72 ? 2.330 7.494 11.927 1.00 81.12 72 LEU A N 1
ATOM 543 C CA . LEU A 1 72 ? 1.286 7.041 12.840 1.00 81.12 72 LEU A CA 1
ATOM 544 C C . LEU A 1 72 ? 0.153 8.065 12.921 1.00 81.12 72 LEU A C 1
ATOM 546 O O . LEU A 1 72 ? -1.012 7.686 12.833 1.00 81.12 72 LEU A O 1
ATOM 550 N N . LYS A 1 73 ? 0.486 9.356 13.027 1.00 82.88 73 LYS A N 1
ATOM 551 C CA . LYS A 1 73 ? -0.496 10.444 13.040 1.00 82.88 73 LYS A CA 1
ATOM 552 C C . LYS A 1 73 ? -1.356 10.430 11.779 1.00 82.88 73 LYS A C 1
ATOM 554 O O . LYS A 1 73 ? -2.574 10.516 11.894 1.00 82.88 73 LYS A O 1
ATOM 559 N N . SER A 1 74 ? -0.750 10.243 10.608 1.00 81.62 74 SER A N 1
ATOM 560 C CA . SER A 1 74 ? -1.475 10.154 9.333 1.00 81.62 74 SER A CA 1
ATOM 561 C C . SER A 1 74 ? -2.452 8.972 9.312 1.00 81.62 74 SER A C 1
ATOM 563 O O . SER A 1 74 ? -3.603 9.120 8.903 1.00 81.62 74 SER A O 1
ATOM 565 N N . ILE A 1 75 ? -2.038 7.803 9.817 1.00 82.75 75 ILE A N 1
ATOM 566 C CA . ILE A 1 75 ? -2.907 6.616 9.897 1.00 82.75 75 ILE A CA 1
ATOM 567 C C . ILE A 1 75 ? -4.040 6.813 10.914 1.00 82.75 75 ILE A C 1
ATOM 569 O O . ILE A 1 75 ? -5.181 6.429 10.650 1.00 82.75 75 ILE A O 1
ATOM 573 N N . VAL A 1 76 ? -3.752 7.425 12.066 1.00 83.75 76 VAL A N 1
ATOM 574 C CA . VAL A 1 76 ? -4.765 7.741 13.084 1.00 83.75 76 VAL A CA 1
ATOM 575 C C . VAL A 1 76 ? -5.786 8.728 12.526 1.00 83.75 76 VAL A C 1
ATOM 577 O O . VAL A 1 76 ? -6.976 8.435 12.564 1.00 83.75 76 VAL A O 1
ATOM 580 N N . GLN A 1 77 ? -5.340 9.829 11.916 1.00 83.44 77 GLN A N 1
ATOM 581 C CA . GLN A 1 77 ? -6.220 10.816 11.283 1.00 83.44 77 GLN A CA 1
ATOM 582 C C . GLN A 1 77 ? -7.091 10.189 10.190 1.00 83.44 77 GLN A C 1
ATOM 584 O O . GLN A 1 77 ? -8.288 10.467 10.110 1.00 83.44 77 GLN A O 1
ATOM 589 N N . TYR A 1 78 ? -6.515 9.298 9.379 1.00 82.81 78 TYR A N 1
ATOM 590 C CA . TYR A 1 78 ? -7.254 8.552 8.366 1.00 82.81 78 TYR A CA 1
ATOM 591 C C . TYR A 1 78 ? -8.397 7.728 8.982 1.00 82.81 78 TYR A C 1
ATOM 593 O O . TYR A 1 78 ? -9.536 7.782 8.518 1.00 82.81 78 TYR A O 1
ATOM 601 N N . ARG A 1 79 ? -8.125 7.013 10.078 1.00 83.25 79 ARG A N 1
ATOM 602 C CA . ARG A 1 79 ? -9.133 6.218 10.799 1.00 83.25 79 ARG A CA 1
ATOM 603 C C . ARG A 1 79 ? -10.154 7.064 11.539 1.00 83.25 79 ARG A C 1
ATOM 605 O O . ARG A 1 79 ? -11.319 6.689 11.609 1.00 83.25 79 ARG A O 1
ATOM 612 N N . GLU A 1 80 ? -9.751 8.196 12.096 1.00 85.69 80 GLU A N 1
ATOM 613 C CA . GLU A 1 80 ? -10.684 9.130 12.721 1.00 85.69 80 GLU A CA 1
ATOM 614 C C . GLU A 1 80 ? -11.674 9.666 11.687 1.00 85.69 80 GLU A C 1
ATOM 616 O O . GLU A 1 80 ? -12.883 9.676 11.949 1.00 85.69 80 GLU A O 1
ATOM 621 N N . MET A 1 81 ? -11.164 10.020 10.502 1.00 83.50 81 MET A N 1
ATOM 622 C CA . MET A 1 81 ? -11.951 10.537 9.392 1.00 83.50 81 MET A CA 1
ATOM 623 C C . MET A 1 81 ? -12.905 9.484 8.837 1.00 83.50 81 MET A C 1
ATOM 625 O O . MET A 1 81 ? -14.101 9.745 8.803 1.00 83.50 81 MET A O 1
ATOM 629 N N . PHE A 1 82 ? -12.415 8.305 8.442 1.00 83.50 82 PHE A N 1
ATOM 630 C CA . PHE A 1 82 ? -13.210 7.319 7.697 1.00 83.50 82 PHE A CA 1
ATOM 631 C C . PHE A 1 82 ? -13.771 6.171 8.553 1.00 83.50 82 PHE A C 1
ATOM 633 O O . PHE A 1 82 ? -14.716 5.496 8.145 1.00 83.50 82 PHE A O 1
ATOM 640 N N . GLY A 1 83 ? -13.265 5.975 9.769 1.00 86.19 83 GLY A N 1
ATOM 641 C CA . GLY A 1 83 ? -13.544 4.805 10.604 1.00 86.19 83 GLY A CA 1
ATOM 642 C C . GLY A 1 83 ? -12.622 3.625 10.293 1.00 86.19 83 GLY A C 1
ATOM 643 O O . GLY A 1 83 ? -11.689 3.728 9.492 1.00 86.19 83 GLY A O 1
ATOM 644 N N . LYS A 1 84 ? -12.884 2.479 10.932 1.00 85.81 84 LYS A N 1
ATOM 645 C CA . LYS A 1 84 ? -12.153 1.238 10.645 1.00 85.81 84 LYS A CA 1
ATOM 646 C C . LYS A 1 84 ? -12.472 0.738 9.232 1.00 85.81 84 LYS A C 1
ATOM 648 O O . LYS A 1 84 ? -13.604 0.849 8.760 1.00 85.81 84 LYS A O 1
ATOM 653 N N . VAL A 1 85 ? -11.478 0.160 8.562 1.00 87.62 85 VAL A N 1
ATOM 654 C CA . VAL A 1 85 ? -11.678 -0.546 7.292 1.00 87.62 85 VAL A CA 1
ATOM 655 C C . VAL A 1 85 ? -12.378 -1.876 7.571 1.00 87.62 85 VAL A C 1
ATOM 657 O O . VAL A 1 85 ? -11.874 -2.703 8.324 1.00 87.62 85 VAL A O 1
ATOM 660 N N . ILE A 1 86 ? -13.553 -2.079 6.972 1.00 89.31 86 ILE A N 1
ATOM 661 C CA . ILE A 1 86 ? -14.328 -3.324 7.078 1.00 89.31 86 ILE A CA 1
ATOM 662 C C . ILE A 1 86 ? -13.844 -4.335 6.037 1.00 89.31 86 ILE A C 1
ATOM 664 O O . IL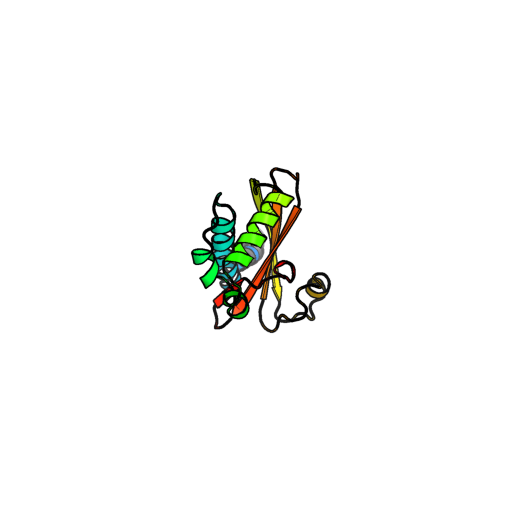E A 1 86 ? -13.696 -5.518 6.332 1.00 89.31 86 ILE A O 1
ATOM 668 N N . SER A 1 87 ? -13.628 -3.881 4.800 1.00 90.44 87 SER A N 1
ATOM 669 C CA . SER A 1 87 ? -13.166 -4.744 3.712 1.00 90.44 87 SER A CA 1
ATOM 670 C C . SER A 1 87 ? -12.465 -3.947 2.622 1.00 90.44 87 SER A C 1
ATOM 672 O O . SER A 1 87 ? -12.947 -2.876 2.243 1.00 90.44 87 SER A O 1
ATOM 674 N N . ARG A 1 88 ? -11.412 -4.526 2.036 1.00 89.12 88 ARG A N 1
ATOM 675 C CA . ARG A 1 88 ? -10.797 -4.057 0.789 1.00 89.12 88 ARG A CA 1
ATOM 676 C C . ARG A 1 88 ? -10.979 -5.084 -0.318 1.00 89.12 88 ARG A C 1
ATOM 678 O O . ARG A 1 88 ? -10.707 -6.263 -0.126 1.00 89.12 88 ARG A O 1
ATOM 685 N N . THR A 1 89 ? -11.389 -4.621 -1.491 1.00 89.69 89 THR A N 1
ATOM 686 C CA . THR A 1 89 ? -11.426 -5.426 -2.716 1.00 89.69 89 THR A CA 1
ATOM 687 C C . THR A 1 89 ? -10.495 -4.792 -3.734 1.00 89.69 89 THR A C 1
ATOM 689 O O . THR A 1 89 ? -10.692 -3.636 -4.107 1.00 89.69 89 THR A O 1
ATOM 692 N N . LEU A 1 90 ? -9.473 -5.527 -4.172 1.00 89.06 90 LEU A N 1
ATOM 693 C CA . LEU A 1 90 ? -8.610 -5.086 -5.263 1.00 89.06 90 LEU A CA 1
ATOM 694 C C . LEU A 1 90 ? -9.418 -5.071 -6.565 1.00 89.06 90 LEU A C 1
ATOM 696 O O . LEU A 1 90 ? -10.006 -6.083 -6.934 1.00 89.06 90 LEU A O 1
ATOM 700 N N . VAL A 1 91 ? -9.450 -3.925 -7.242 1.00 85.31 91 VAL A N 1
ATOM 701 C CA . VAL A 1 91 ? -10.228 -3.735 -8.476 1.00 85.31 91 VAL A CA 1
ATOM 702 C C . VAL A 1 91 ? -9.318 -3.719 -9.696 1.00 85.31 91 VAL A C 1
ATOM 704 O O . VAL A 1 91 ? -9.640 -4.320 -10.714 1.00 85.31 91 VAL A O 1
ATOM 707 N N . VAL A 1 92 ? -8.189 -3.012 -9.603 1.00 83.44 92 VAL A N 1
ATOM 708 C CA . VAL A 1 92 ? -7.272 -2.802 -10.729 1.00 83.44 92 VAL A CA 1
ATOM 709 C C . VAL A 1 92 ? -5.838 -2.844 -10.229 1.00 83.44 92 VAL A C 1
ATOM 711 O O . VAL A 1 92 ? -5.530 -2.257 -9.190 1.00 83.44 92 VAL A O 1
ATOM 714 N N . VAL A 1 93 ? -4.971 -3.491 -11.007 1.00 85.69 93 VAL A N 1
ATOM 715 C CA . VAL A 1 93 ? -3.520 -3.309 -10.937 1.00 85.69 93 VAL A CA 1
ATOM 716 C C . VAL A 1 93 ? -3.068 -2.701 -12.252 1.00 85.69 93 VAL A C 1
ATOM 718 O O . VAL A 1 93 ? -3.343 -3.244 -13.321 1.00 85.69 93 VAL A O 1
ATOM 721 N N . TYR A 1 94 ? -2.394 -1.566 -12.159 1.00 84.25 94 TYR A N 1
ATOM 722 C CA . TYR A 1 94 ? -1.836 -0.844 -13.287 1.00 84.25 94 TYR A CA 1
ATOM 723 C C . TYR A 1 94 ? -0.314 -0.857 -13.210 1.00 84.25 94 TYR A C 1
ATOM 725 O O . TYR A 1 94 ? 0.223 -0.653 -12.125 1.00 84.25 94 TYR A O 1
ATOM 733 N N . PHE A 1 95 ? 0.371 -1.063 -14.334 1.00 83.62 95 PHE A N 1
ATOM 734 C CA . PHE A 1 95 ? 1.829 -0.976 -14.440 1.00 83.62 95 PHE A CA 1
ATOM 735 C C . PHE A 1 95 ? 2.193 0.080 -15.471 1.00 83.62 95 PHE A C 1
ATOM 737 O O . PHE A 1 95 ? 1.664 0.047 -16.580 1.00 83.62 95 PHE A O 1
ATOM 744 N N . ALA A 1 96 ? 3.136 0.954 -15.137 1.00 79.50 96 ALA A N 1
ATOM 745 C CA . ALA A 1 96 ? 3.722 1.868 -16.106 1.00 79.50 96 ALA A CA 1
ATOM 746 C C . ALA A 1 96 ? 5.178 2.195 -15.752 1.00 79.50 96 ALA A C 1
ATOM 748 O O . ALA A 1 96 ? 5.644 1.971 -14.635 1.00 79.50 96 ALA A O 1
ATOM 749 N N . GLU A 1 97 ? 5.917 2.674 -16.750 1.00 73.75 97 GLU A N 1
ATOM 750 C CA . GLU A 1 97 ? 7.349 2.985 -16.637 1.00 73.75 97 GLU A CA 1
ATOM 751 C C . GLU A 1 97 ? 7.619 4.485 -16.481 1.00 73.75 97 GLU A C 1
ATOM 753 O O . GLU A 1 97 ? 8.713 4.886 -16.082 1.00 73.75 97 GLU A O 1
ATOM 758 N N . THR A 1 98 ? 6.630 5.326 -16.804 1.00 68.38 98 THR A N 1
ATOM 759 C CA . THR A 1 98 ? 6.756 6.786 -16.763 1.00 68.38 98 THR A CA 1
ATOM 760 C C . THR A 1 98 ? 5.438 7.448 -16.353 1.00 68.38 98 THR A C 1
ATOM 762 O O . THR A 1 98 ? 4.356 6.917 -16.603 1.00 68.38 98 THR A O 1
ATOM 765 N N . THR A 1 99 ? 5.522 8.641 -15.767 1.00 63.28 99 THR A N 1
ATOM 766 C CA . THR A 1 99 ? 4.369 9.497 -15.429 1.00 63.28 99 THR A CA 1
ATOM 767 C C . THR A 1 99 ? 3.718 10.167 -16.635 1.00 63.28 99 THR A C 1
ATOM 769 O O . THR A 1 99 ? 2.691 10.824 -16.475 1.00 63.28 99 THR A O 1
ATOM 772 N N . ALA A 1 100 ? 4.278 10.002 -17.840 1.00 61.97 100 ALA A N 1
ATOM 773 C CA . ALA A 1 100 ? 3.686 10.519 -19.072 1.00 61.97 100 ALA A CA 1
ATOM 774 C C . ALA A 1 100 ? 2.390 9.786 -19.459 1.00 61.97 100 ALA A C 1
ATOM 776 O O . ALA A 1 100 ? 1.663 10.247 -20.337 1.00 61.97 100 ALA A O 1
ATOM 777 N N . ASP A 1 101 ? 2.086 8.677 -18.785 1.00 63.44 101 ASP A N 1
ATOM 778 C CA . ASP A 1 101 ? 0.860 7.920 -18.963 1.00 63.44 101 ASP A CA 1
ATOM 779 C C . ASP A 1 101 ? -0.412 8.749 -18.649 1.00 63.44 101 ASP A C 1
ATOM 781 O O . ASP A 1 101 ? -0.500 9.354 -17.576 1.00 63.44 101 ASP A O 1
ATOM 785 N N . PRO A 1 102 ? -1.428 8.792 -19.532 1.00 64.00 102 PRO A N 1
ATOM 786 C CA . PRO A 1 102 ? -2.638 9.590 -19.315 1.00 64.00 102 PRO A CA 1
ATOM 787 C C . PRO A 1 102 ? -3.441 9.214 -18.061 1.00 64.00 102 PRO A C 1
ATOM 789 O O . PRO A 1 102 ? -4.061 10.089 -17.453 1.00 64.00 102 PRO A O 1
ATOM 792 N N . GLU A 1 103 ? -3.433 7.943 -17.643 1.00 62.88 103 GLU A N 1
ATOM 793 C CA . GLU A 1 103 ? -4.088 7.524 -16.397 1.00 62.88 103 GLU A CA 1
ATOM 794 C C . GLU A 1 103 ? -3.309 8.026 -15.175 1.00 62.88 103 GLU A C 1
ATOM 796 O O . GLU A 1 103 ? -3.912 8.372 -14.160 1.00 62.88 103 GLU A O 1
ATOM 801 N N . MET A 1 104 ? -1.985 8.175 -15.296 1.00 58.62 104 MET A N 1
ATOM 802 C CA . MET A 1 104 ? -1.138 8.780 -14.263 1.00 58.62 104 MET A CA 1
ATOM 803 C C . MET A 1 104 ? -1.316 10.285 -14.148 1.00 58.62 104 MET A C 1
ATOM 805 O O . MET A 1 104 ? -1.318 10.810 -13.036 1.00 58.62 104 MET A O 1
ATOM 809 N N . GLN A 1 105 ? -1.516 10.981 -15.268 1.00 60.53 105 GLN A N 1
ATOM 810 C CA . GLN A 1 105 ? -1.771 12.424 -15.263 1.00 60.53 105 GLN A CA 1
ATOM 811 C C . GLN A 1 105 ? -3.060 12.783 -14.507 1.00 60.53 105 GLN A C 1
ATOM 813 O O . GLN A 1 105 ? -3.140 13.852 -13.904 1.00 60.53 105 GLN A O 1
ATOM 818 N N . LYS A 1 106 ? -4.052 11.878 -14.477 1.00 61.25 106 LYS A N 1
ATOM 819 C CA . LYS A 1 106 ? -5.271 12.039 -13.661 1.00 61.25 106 LYS A CA 1
ATOM 820 C C . LYS A 1 106 ? -4.990 11.954 -12.163 1.00 61.25 106 LYS A C 1
ATOM 822 O O . LYS A 1 106 ? -5.759 12.482 -11.361 1.00 61.25 106 LYS A O 1
ATOM 827 N N . ILE A 1 107 ? -3.897 11.302 -11.772 1.00 60.50 107 ILE A N 1
ATOM 828 C CA . ILE A 1 107 ? -3.468 11.187 -10.385 1.00 60.50 107 ILE A CA 1
ATOM 829 C C . ILE A 1 107 ? -2.357 12.212 -10.144 1.00 60.50 107 ILE A C 1
ATOM 831 O O . ILE A 1 107 ? -1.188 11.883 -9.950 1.00 60.50 107 ILE A O 1
ATOM 835 N N . ASP A 1 108 ? -2.765 13.483 -10.126 1.00 53.47 108 ASP A N 1
ATOM 836 C CA . ASP A 1 108 ? -1.931 14.700 -10.089 1.00 53.47 108 ASP A CA 1
ATOM 837 C C . ASP A 1 108 ? -0.867 14.741 -8.961 1.00 53.47 108 ASP A C 1
ATOM 839 O O . ASP A 1 108 ? 0.039 15.572 -8.934 1.00 53.47 108 ASP A O 1
ATOM 843 N N . LYS A 1 109 ? -0.948 13.794 -8.020 1.00 59.06 109 LYS A N 1
ATOM 844 C CA . LYS A 1 109 ? -0.086 13.639 -6.843 1.00 59.06 109 LYS A CA 1
ATOM 845 C C . LYS A 1 109 ? 1.241 12.918 -7.112 1.00 59.06 109 LYS A C 1
ATOM 847 O O . LYS A 1 109 ? 2.072 12.891 -6.206 1.00 59.06 109 LYS A O 1
ATOM 852 N N . TYR A 1 110 ? 1.459 12.352 -8.305 1.00 61.22 110 TYR A N 1
ATOM 853 C CA . TYR A 1 110 ? 2.604 11.469 -8.593 1.00 61.22 110 TYR A CA 1
ATOM 854 C C . TYR A 1 110 ? 3.511 11.925 -9.745 1.00 61.22 110 TYR A C 1
ATOM 856 O O . TYR A 1 110 ? 4.234 11.109 -10.311 1.00 61.22 110 TYR A O 1
ATOM 864 N N . ARG A 1 111 ? 3.520 13.226 -10.074 1.00 55.91 111 ARG A N 1
ATOM 865 C CA . ARG A 1 111 ? 4.300 13.797 -11.195 1.00 55.91 111 ARG A CA 1
ATOM 866 C C . ARG A 1 111 ? 5.807 13.468 -11.171 1.00 55.91 111 ARG A C 1
ATOM 868 O O . ARG A 1 111 ? 6.429 13.470 -12.227 1.00 55.91 111 ARG A O 1
ATOM 875 N N . ASP A 1 112 ? 6.354 13.106 -10.008 1.00 61.19 112 ASP A N 1
ATOM 876 C CA . ASP A 1 112 ? 7.785 12.845 -9.787 1.00 61.19 112 ASP A CA 1
ATOM 877 C C . ASP A 1 112 ? 8.175 11.346 -9.780 1.00 61.19 112 ASP A C 1
ATOM 879 O O . ASP A 1 112 ? 9.286 10.998 -9.373 1.00 61.19 112 ASP A O 1
ATOM 883 N N . LEU A 1 113 ? 7.287 10.428 -10.190 1.00 64.50 113 LEU A N 1
ATOM 884 C CA . LEU A 1 113 ? 7.647 9.009 -10.322 1.00 64.50 113 LEU A CA 1
ATOM 885 C C . LEU A 1 113 ? 8.516 8.782 -11.570 1.00 64.50 113 LEU A C 1
ATOM 887 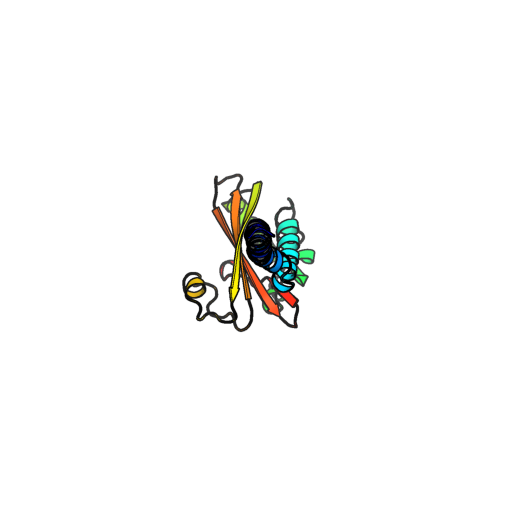O O . LEU A 1 113 ? 8.033 8.794 -12.699 1.00 64.50 113 LEU A O 1
ATOM 891 N N . SER A 1 114 ? 9.810 8.538 -11.367 1.00 68.06 114 SER A N 1
ATOM 892 C CA . SER A 1 114 ? 10.705 8.027 -12.411 1.00 68.06 114 SER A CA 1
ATOM 893 C C . SER A 1 114 ? 10.938 6.522 -12.247 1.00 68.06 114 SER A C 1
ATOM 895 O O . SER A 1 114 ? 11.116 6.035 -11.126 1.00 68.06 114 SER A O 1
ATOM 897 N N . GLY A 1 115 ? 10.973 5.793 -13.364 1.00 77.19 115 GLY A N 1
ATOM 898 C CA . GLY A 1 115 ? 11.173 4.341 -13.394 1.00 77.19 115 GLY A CA 1
ATOM 899 C C . GLY A 1 115 ? 9.884 3.527 -13.206 1.00 77.19 115 GLY A C 1
ATOM 900 O O . GLY A 1 115 ? 8.807 4.106 -13.066 1.00 77.19 115 GLY A O 1
ATOM 901 N N . PRO A 1 116 ? 9.976 2.183 -13.205 1.00 85.94 116 PRO A N 1
ATOM 902 C CA . PRO A 1 116 ? 8.810 1.307 -13.133 1.00 85.94 116 PRO A CA 1
ATOM 903 C C . PRO A 1 116 ? 8.012 1.490 -11.838 1.00 85.94 116 PRO A C 1
ATOM 905 O O . PRO A 1 116 ? 8.567 1.448 -10.736 1.00 85.94 116 PRO A O 1
ATOM 908 N N . PHE A 1 117 ? 6.697 1.639 -11.967 1.00 86.62 117 PHE A N 1
ATOM 909 C CA . PHE A 1 117 ? 5.765 1.703 -10.847 1.00 86.62 117 PHE A CA 1
ATOM 910 C C . PHE A 1 117 ? 4.520 0.840 -11.105 1.00 86.62 117 PHE A C 1
ATOM 912 O O . PHE A 1 117 ? 4.215 0.445 -12.235 1.00 86.62 117 PHE A O 1
ATOM 919 N N . ALA A 1 118 ? 3.796 0.554 -10.028 1.00 89.31 118 ALA A N 1
ATOM 920 C CA . ALA A 1 118 ? 2.520 -0.130 -10.050 1.00 89.31 118 ALA A CA 1
ATOM 921 C C . ALA A 1 118 ? 1.509 0.609 -9.172 1.00 89.31 118 ALA A C 1
ATOM 923 O O . ALA A 1 118 ? 1.851 1.099 -8.095 1.00 89.31 118 ALA A O 1
ATOM 924 N N . ILE A 1 119 ? 0.259 0.673 -9.620 1.00 86.50 119 ILE A N 1
ATOM 925 C CA . ILE A 1 119 ? -0.846 1.262 -8.864 1.00 86.50 119 ILE A CA 1
ATOM 926 C C . ILE A 1 119 ? -1.906 0.207 -8.643 1.00 86.50 119 ILE A C 1
ATOM 928 O O . ILE A 1 119 ? -2.423 -0.385 -9.588 1.00 86.50 119 ILE A O 1
ATOM 932 N N . LEU A 1 120 ? -2.257 0.011 -7.382 1.00 89.50 120 LEU A N 1
ATOM 933 C CA . LEU A 1 120 ? -3.326 -0.873 -6.976 1.00 89.50 120 LEU A CA 1
ATOM 934 C C . LEU A 1 120 ? -4.486 -0.020 -6.494 1.00 89.50 120 LEU A C 1
ATOM 936 O O . LEU A 1 120 ? -4.356 0.736 -5.529 1.00 89.50 120 LEU A O 1
ATOM 940 N N . ARG A 1 121 ? -5.623 -0.148 -7.171 1.00 88.31 121 ARG A N 1
ATOM 941 C CA . ARG A 1 121 ? -6.862 0.510 -6.772 1.00 88.31 121 ARG A CA 1
ATOM 942 C C . ARG A 1 121 ? -7.720 -0.465 -5.984 1.00 88.31 121 ARG A C 1
ATOM 944 O O . ARG A 1 121 ? -8.128 -1.505 -6.508 1.00 88.31 121 ARG A O 1
ATOM 951 N N . TYR A 1 122 ? -8.058 -0.079 -4.764 1.00 88.75 122 TYR A N 1
ATOM 952 C CA . TYR A 1 122 ? -8.966 -0.809 -3.896 1.00 88.75 122 TYR A CA 1
ATOM 953 C C . TYR A 1 122 ? -10.306 -0.097 -3.806 1.00 88.75 122 TYR A C 1
ATOM 955 O O . TYR A 1 122 ? -10.372 1.119 -3.639 1.00 88.75 122 TYR A O 1
ATOM 963 N N . LYS A 1 123 ? -11.380 -0.878 -3.860 1.00 89.94 123 LYS A N 1
ATOM 964 C CA . LYS A 1 123 ? -12.691 -0.480 -3.362 1.00 89.94 123 LYS A CA 1
ATOM 965 C C . LYS A 1 123 ? -12.740 -0.850 -1.887 1.00 89.94 123 LYS A C 1
ATOM 967 O O . LYS A 1 123 ? -12.530 -2.014 -1.536 1.00 89.94 123 LYS A O 1
ATOM 972 N N . VAL A 1 124 ? -12.952 0.143 -1.035 1.00 89.38 124 VAL A N 1
ATOM 973 C CA . VAL A 1 124 ? -12.855 -0.004 0.417 1.00 89.38 124 VAL A CA 1
ATOM 974 C C . VAL A 1 124 ? -14.182 0.351 1.049 1.00 89.38 124 VAL A C 1
ATOM 976 O O . VAL A 1 124 ? -14.793 1.359 0.707 1.00 89.38 124 VAL A O 1
ATOM 979 N N . ARG A 1 125 ? -14.634 -0.496 1.966 1.00 91.25 125 ARG A N 1
ATOM 980 C CA . ARG A 1 125 ? -15.786 -0.219 2.816 1.00 91.25 125 ARG A CA 1
ATOM 981 C C . ARG A 1 125 ? -15.275 0.158 4.194 1.00 91.25 125 ARG A C 1
ATOM 983 O O . ARG A 1 125 ? -14.501 -0.601 4.781 1.00 91.25 125 ARG A O 1
ATOM 990 N N . PHE A 1 126 ? -15.736 1.290 4.701 1.00 88.88 126 PHE A N 1
ATOM 991 C CA . PHE A 1 126 ? -15.374 1.778 6.021 1.00 88.88 126 PHE A CA 1
ATOM 992 C C . PHE A 1 126 ? -16.546 1.638 6.987 1.00 88.88 126 PHE A C 1
ATOM 994 O O . PHE A 1 126 ? -17.686 1.390 6.598 1.00 88.88 126 PHE A O 1
ATOM 1001 N N . GLU A 1 127 ? -16.256 1.795 8.269 1.00 88.81 127 GLU A N 1
ATOM 1002 C CA . GLU A 1 127 ? -17.264 1.789 9.323 1.00 88.81 127 GLU A CA 1
ATOM 1003 C C . GLU A 1 127 ? -18.149 3.039 9.294 1.00 88.81 127 GLU A C 1
ATOM 1005 O O . GLU A 1 127 ? -19.368 2.922 9.402 1.00 88.81 127 GLU A O 1
ATOM 1010 N N . LYS A 1 128 ? -17.562 4.231 9.103 1.00 86.94 128 LYS A N 1
ATOM 1011 C CA . LYS A 1 128 ? -18.316 5.499 9.080 1.00 86.94 128 LYS A CA 1
ATOM 1012 C C . LYS A 1 128 ? -18.811 5.884 7.680 1.00 86.94 128 LYS A C 1
ATOM 1014 O O . LYS A 1 128 ? -19.674 6.749 7.565 1.00 86.94 128 LYS A O 1
ATOM 1019 N N . TYR A 1 129 ? -18.281 5.254 6.626 1.00 78.94 129 TYR A N 1
ATOM 1020 C CA . TYR A 1 129 ? -18.612 5.533 5.223 1.00 78.94 129 TYR A CA 1
ATOM 1021 C C . TYR A 1 129 ? -18.885 4.240 4.459 1.00 78.94 129 TYR A C 1
ATOM 1023 O O . TYR A 1 129 ? -18.073 3.317 4.478 1.00 78.94 129 TYR A O 1
ATOM 1031 N N . ASN A 1 130 ? -19.995 4.206 3.717 1.00 78.25 130 ASN A N 1
ATOM 1032 C CA . ASN A 1 130 ? -20.413 3.015 2.974 1.00 78.25 130 ASN A CA 1
ATOM 1033 C C . ASN A 1 130 ? -19.353 2.511 1.985 1.00 78.25 130 ASN A C 1
ATOM 1035 O O . ASN A 1 130 ? -19.158 1.303 1.876 1.00 78.25 130 ASN A O 1
ATOM 1039 N N . GLU A 1 131 ? -18.674 3.402 1.257 1.00 85.81 131 GLU A N 1
ATOM 1040 C CA . GLU A 1 131 ? -17.696 2.998 0.249 1.00 85.81 131 GLU A CA 1
ATOM 1041 C C . GLU A 1 131 ? -16.750 4.145 -0.136 1.00 85.81 131 GLU A C 1
ATOM 1043 O O . GLU A 1 131 ? -17.162 5.302 -0.201 1.00 85.81 131 GLU A O 1
ATOM 1048 N N . GLY A 1 132 ? -15.495 3.815 -0.442 1.00 84.38 132 GLY A N 1
ATOM 1049 C CA . GLY A 1 132 ? -14.510 4.716 -1.031 1.00 84.38 132 GLY A CA 1
ATOM 1050 C C . GLY A 1 132 ? -13.519 3.982 -1.937 1.00 84.38 132 GLY A C 1
ATOM 1051 O O . GLY A 1 132 ? -13.567 2.761 -2.101 1.00 84.38 132 GLY A O 1
ATOM 1052 N N . SER A 1 133 ? -12.616 4.742 -2.557 1.00 83.75 133 SER A N 1
ATOM 1053 C CA . SER A 1 133 ? -11.485 4.199 -3.316 1.00 83.75 133 SER A CA 1
ATOM 1054 C C . SER A 1 133 ? -10.173 4.561 -2.624 1.00 83.75 133 SER A C 1
ATOM 1056 O O . SER A 1 133 ? -9.926 5.735 -2.360 1.00 83.75 133 SER A O 1
ATOM 1058 N N . GLU A 1 134 ? -9.331 3.563 -2.371 1.00 84.19 134 GLU A N 1
ATOM 1059 C CA . GLU A 1 134 ? -7.953 3.747 -1.908 1.00 84.19 134 GLU A CA 1
ATOM 1060 C C . GLU A 1 134 ? -6.978 3.359 -3.023 1.00 84.19 134 GLU A C 1
ATOM 1062 O O . GLU A 1 134 ? -7.252 2.463 -3.827 1.00 84.19 134 GLU A O 1
ATOM 1067 N N . TYR A 1 135 ? -5.827 4.023 -3.056 1.00 84.81 135 TYR A N 1
ATOM 1068 C CA . TYR A 1 135 ? -4.755 3.735 -4.001 1.00 84.81 135 TYR A CA 1
ATOM 1069 C C . TYR A 1 135 ? -3.490 3.397 -3.225 1.00 84.81 135 TYR A C 1
ATOM 1071 O O . TYR A 1 135 ? -3.058 4.177 -2.376 1.00 84.81 135 TYR A O 1
ATOM 1079 N N . LEU A 1 136 ? -2.885 2.257 -3.544 1.00 86.88 136 LEU A N 1
ATOM 1080 C CA . LEU A 1 136 ? -1.537 1.917 -3.114 1.00 86.88 136 LEU A CA 1
ATOM 1081 C C . LEU A 1 136 ? -0.611 2.049 -4.315 1.00 86.88 136 LEU A C 1
ATOM 1083 O O . LEU A 1 136 ? -0.850 1.438 -5.355 1.00 86.88 136 LEU A O 1
ATOM 1087 N N . VAL A 1 137 ? 0.442 2.842 -4.162 1.00 86.56 137 VAL A N 1
ATOM 1088 C CA . VAL A 1 137 ? 1.438 3.040 -5.212 1.00 86.56 137 VAL A CA 1
ATOM 1089 C C . VAL A 1 137 ? 2.730 2.376 -4.792 1.00 86.56 137 VAL A C 1
ATOM 1091 O O . VAL A 1 137 ? 3.223 2.592 -3.685 1.00 86.56 137 VAL A O 1
ATOM 1094 N N . LEU A 1 138 ? 3.262 1.550 -5.683 1.00 89.19 138 LEU A N 1
ATOM 1095 C CA . LEU A 1 138 ? 4.533 0.871 -5.523 1.00 89.19 138 LEU A CA 1
ATOM 1096 C C . LEU A 1 138 ? 5.497 1.351 -6.599 1.00 89.19 138 LEU A C 1
ATOM 1098 O O . LEU A 1 138 ? 5.110 1.533 -7.750 1.00 89.19 138 LEU A O 1
ATOM 1102 N N . ARG A 1 139 ? 6.763 1.500 -6.241 1.00 88.19 139 ARG A N 1
ATOM 1103 C CA . ARG A 1 139 ? 7.856 1.805 -7.160 1.00 88.19 139 ARG A CA 1
ATOM 1104 C C . ARG A 1 139 ? 8.900 0.707 -7.073 1.00 88.19 139 ARG A C 1
ATOM 1106 O O . ARG A 1 139 ? 9.146 0.188 -5.987 1.00 88.19 139 ARG A O 1
ATOM 1113 N N . LEU A 1 140 ? 9.507 0.362 -8.200 1.00 89.50 140 LEU A N 1
ATOM 1114 C CA . LEU A 1 140 ? 10.639 -0.550 -8.217 1.00 89.50 140 LEU A CA 1
ATOM 1115 C C . LEU A 1 140 ? 11.917 0.215 -7.838 1.00 89.50 140 LEU A C 1
ATOM 1117 O O . LEU A 1 140 ? 12.364 1.094 -8.574 1.00 89.50 140 LEU A O 1
ATOM 1121 N N . GLU A 1 141 ? 12.504 -0.121 -6.692 1.00 88.50 141 GLU A N 1
ATOM 1122 C CA . GLU A 1 141 ? 13.754 0.442 -6.172 1.00 88.50 141 GLU A CA 1
ATOM 1123 C C . GLU A 1 141 ? 14.727 -0.707 -5.886 1.00 88.50 141 GLU A C 1
ATOM 1125 O O . GLU A 1 141 ? 14.385 -1.641 -5.169 1.00 88.50 141 GLU A O 1
ATOM 1130 N N . HIS A 1 142 ? 15.934 -0.674 -6.460 1.00 88.88 142 HIS A N 1
ATOM 1131 C CA . HIS A 1 142 ? 16.953 -1.721 -6.262 1.00 88.88 142 HIS A CA 1
ATOM 1132 C C . HIS A 1 142 ? 16.443 -3.161 -6.517 1.00 88.88 142 HIS A C 1
ATOM 1134 O O . HIS A 1 142 ? 16.795 -4.083 -5.791 1.00 88.88 142 HIS A O 1
ATOM 1140 N N . ASN A 1 143 ? 15.626 -3.355 -7.562 1.00 88.19 143 ASN A N 1
ATOM 1141 C CA . ASN A 1 143 ? 14.933 -4.614 -7.902 1.00 88.19 143 ASN A CA 1
ATOM 1142 C C . ASN A 1 143 ? 13.860 -5.079 -6.900 1.00 88.19 143 ASN A C 1
ATOM 1144 O O . ASN A 1 143 ? 13.348 -6.191 -7.031 1.00 88.19 143 ASN A O 1
ATOM 1148 N N . GLU A 1 144 ? 13.457 -4.230 -5.956 1.00 90.88 144 GLU A N 1
ATOM 1149 C CA . GLU A 1 144 ? 12.407 -4.524 -4.983 1.00 90.88 144 GLU A CA 1
ATOM 1150 C C . GLU A 1 144 ? 11.258 -3.518 -5.085 1.00 90.88 144 GLU A C 1
ATOM 1152 O O . GLU A 1 144 ? 11.450 -2.318 -5.275 1.00 90.88 144 GLU A O 1
ATOM 1157 N N . TRP A 1 145 ? 10.024 -4.008 -4.980 1.00 92.69 145 TRP A N 1
ATOM 1158 C CA . TRP A 1 145 ? 8.845 -3.148 -4.990 1.00 92.69 145 TRP A CA 1
ATOM 1159 C C . TRP A 1 145 ? 8.658 -2.505 -3.618 1.00 92.69 145 TRP A C 1
ATOM 1161 O O . TRP A 1 145 ? 8.542 -3.196 -2.608 1.00 92.69 145 TRP A O 1
ATOM 1171 N N . ARG A 1 146 ? 8.600 -1.175 -3.587 1.00 91.38 146 ARG A N 1
ATOM 1172 C CA . ARG A 1 146 ? 8.475 -0.374 -2.369 1.00 91.38 146 ARG A CA 1
ATOM 1173 C C . ARG A 1 146 ? 7.267 0.537 -2.431 1.00 91.38 146 ARG A C 1
ATOM 1175 O O . ARG A 1 146 ? 6.979 1.122 -3.471 1.00 91.38 146 ARG A O 1
ATOM 1182 N N . VAL A 1 147 ? 6.590 0.708 -1.305 1.00 89.25 147 VAL A N 1
ATOM 1183 C CA . VAL A 1 147 ? 5.479 1.645 -1.166 1.00 89.25 147 VAL A CA 1
ATOM 1184 C C . VAL A 1 147 ? 5.987 3.071 -1.317 1.00 89.25 147 VAL A C 1
ATOM 1186 O O . VAL A 1 147 ? 6.858 3.526 -0.571 1.00 89.25 147 VAL A O 1
ATOM 1189 N N . PHE A 1 148 ? 5.409 3.774 -2.283 1.00 82.94 148 PHE A N 1
ATOM 1190 C CA . PHE A 1 148 ? 5.686 5.170 -2.555 1.00 82.94 148 PHE A CA 1
ATOM 1191 C C . PHE A 1 148 ? 4.521 6.031 -2.042 1.00 82.94 148 PHE A C 1
ATOM 1193 O O . PHE A 1 148 ? 3.369 5.801 -2.423 1.00 82.94 148 PHE A O 1
ATOM 1200 N N . PRO A 1 149 ? 4.776 7.020 -1.175 1.00 64.94 149 PRO A N 1
ATOM 1201 C CA . PRO A 1 149 ? 3.733 7.827 -0.570 1.00 64.94 149 PRO A CA 1
ATOM 1202 C C . PRO A 1 149 ? 3.076 8.703 -1.634 1.00 64.94 149 PRO A C 1
ATOM 1204 O O . PRO A 1 149 ? 3.741 9.297 -2.485 1.00 64.94 149 PRO A O 1
ATOM 1207 N N . SER A 1 150 ? 1.750 8.821 -1.570 1.00 55.16 150 SER A N 1
ATOM 1208 C CA . SER A 1 150 ? 1.077 9.964 -2.189 1.00 55.16 150 SER A CA 1
ATOM 1209 C C . SER A 1 150 ? 1.359 11.200 -1.342 1.00 55.16 150 SER A C 1
ATOM 1211 O O . SER A 1 150 ? 1.474 11.086 -0.124 1.00 55.16 150 SER A O 1
ATOM 1213 N N . ARG A 1 151 ? 1.366 12.389 -1.957 1.00 47.62 151 ARG A N 1
ATOM 1214 C CA . ARG A 1 151 ? 1.452 13.703 -1.277 1.00 47.62 151 ARG A CA 1
ATOM 1215 C C . ARG A 1 151 ? 0.387 13.966 -0.185 1.00 47.62 151 ARG A C 1
ATOM 1217 O O . ARG A 1 151 ? 0.309 15.069 0.316 1.00 47.62 151 ARG A O 1
ATOM 1224 N N . ASN A 1 152 ? -0.449 12.987 0.172 1.00 41.00 152 ASN A 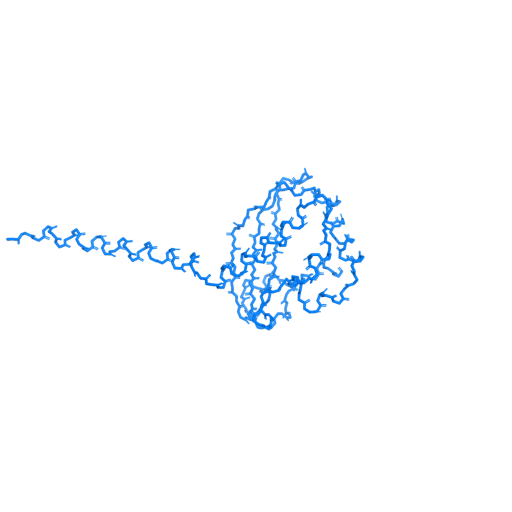N 1
ATOM 1225 C CA . ASN A 1 152 ? -1.308 13.044 1.359 1.00 41.00 152 ASN A CA 1
ATOM 1226 C C . ASN A 1 152 ? -0.584 12.580 2.642 1.00 41.00 152 ASN A C 1
ATOM 1228 O O . ASN A 1 152 ? -1.228 12.469 3.677 1.00 41.00 152 ASN A O 1
ATOM 1232 N N . PHE A 1 153 ? 0.707 12.238 2.552 1.00 37.31 153 PHE A N 1
ATOM 1233 C CA . PHE A 1 153 ? 1.609 12.062 3.697 1.00 37.31 153 PHE A CA 1
ATOM 1234 C C . PHE A 1 153 ? 2.405 13.341 4.037 1.00 37.31 15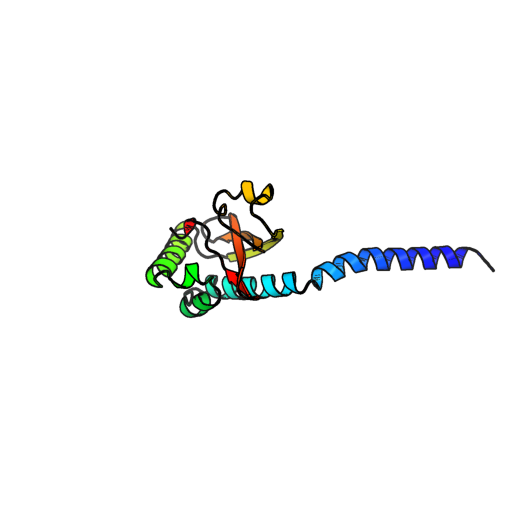3 PHE A C 1
ATOM 1236 O O . PHE A 1 153 ? 3.225 13.290 4.950 1.00 37.31 153 PHE A O 1
ATOM 1243 N N . ASP A 1 154 ? 2.168 14.445 3.313 1.00 31.78 154 ASP A N 1
ATOM 1244 C CA . ASP A 1 154 ? 2.545 15.808 3.727 1.00 31.78 154 ASP A CA 1
ATOM 1245 C C . ASP A 1 154 ? 1.378 16.467 4.483 1.00 31.78 154 ASP A C 1
ATOM 1247 O O . ASP A 1 154 ? 0.215 16.277 4.046 1.00 31.78 154 ASP A O 1
#

Radius of gyration: 20.39 Å; chains: 1; bounding box: 37×56×59 Å